Protein AF-A0A6S6SCF3-F1 (afdb_monomer_lite)

pLDDT: mean 80.49, std 11.38, range [45.5, 90.75]

Foldseek 3Di:
DDPDCPPVQQVWDADDDPRNQWIWTFDDDVWTWIWIFHADPNDTGTDDIDTPPPPD

Radius of gyration: 11.8 Å; chains: 1; bounding box: 39×21×30 Å

Structure (mmCIF, N/CA/C/O backbone):
data_AF-A0A6S6SCF3-F1
#
_entry.id   AF-A0A6S6SCF3-F1
#
loop_
_atom_site.group_PDB
_atom_site.id
_atom_site.type_symbol
_atom_site.label_atom_id
_atom_site.label_alt_id
_atom_site.label_comp_id
_atom_site.label_asym_id
_atom_site.label_entity_id
_atom_site.label_seq_id
_atom_site.pdbx_PDB_ins_code
_atom_site.Cartn_x
_atom_site.Cartn_y
_atom_site.Cartn_z
_atom_site.occupancy
_atom_site.B_iso_or_equiv
_atom_site.auth_seq_id
_atom_site.auth_comp_id
_atom_site.auth_asym_id
_atom_site.auth_atom_id
_atom_site.pdbx_PDB_model_num
ATOM 1 N N . MET A 1 1 ? -1.617 -7.002 -17.369 1.00 56.94 1 MET A N 1
ATOM 2 C CA . MET A 1 1 ? -2.380 -6.500 -16.210 1.00 56.94 1 MET A CA 1
ATOM 3 C C . MET A 1 1 ? -3.010 -7.709 -15.561 1.00 56.94 1 MET A C 1
ATOM 5 O O . MET A 1 1 ? -3.648 -8.472 -16.273 1.00 56.94 1 MET A O 1
ATOM 9 N N . GLU A 1 2 ? -2.725 -7.930 -14.283 1.00 71.25 2 GLU A N 1
ATOM 10 C CA . GLU A 1 2 ? -3.301 -9.040 -13.522 1.00 71.25 2 GLU A CA 1
ATOM 11 C C . GLU A 1 2 ? -4.760 -8.710 -13.179 1.00 71.25 2 GLU A C 1
ATOM 13 O O . GLU A 1 2 ? -5.047 -7.576 -12.791 1.00 71.25 2 GLU A O 1
ATOM 18 N N . ALA A 1 3 ? -5.675 -9.656 -13.394 1.00 77.31 3 ALA A N 1
ATOM 19 C CA . ALA A 1 3 ? -7.113 -9.446 -13.195 1.00 77.31 3 ALA A CA 1
ATOM 20 C C . ALA A 1 3 ? -7.570 -9.895 -11.802 1.00 77.31 3 ALA A C 1
ATOM 22 O O . ALA A 1 3 ? -8.585 -9.402 -11.308 1.00 77.31 3 ALA A O 1
ATOM 23 N N . ASP A 1 4 ? -6.822 -10.806 -11.173 1.00 81.94 4 ASP A N 1
ATOM 24 C CA 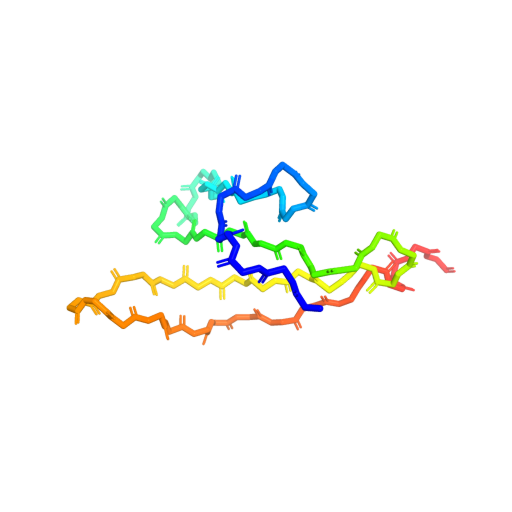. ASP A 1 4 ? -7.063 -11.228 -9.800 1.00 81.94 4 ASP A CA 1
ATOM 25 C C . ASP A 1 4 ? -6.302 -10.322 -8.810 1.00 81.94 4 ASP A C 1
ATOM 27 O O . ASP A 1 4 ? -5.073 -10.402 -8.719 1.00 81.94 4 ASP A O 1
ATOM 31 N N . PRO A 1 5 ? -6.993 -9.478 -8.019 1.00 76.50 5 PRO A N 1
ATOM 32 C CA . PRO A 1 5 ? -6.349 -8.602 -7.039 1.00 76.50 5 PRO A CA 1
ATOM 33 C C . PRO A 1 5 ? -5.666 -9.363 -5.889 1.00 76.50 5 PRO A C 1
ATOM 35 O O . PRO A 1 5 ? -4.870 -8.768 -5.159 1.00 76.50 5 PRO A O 1
ATOM 38 N N . PHE A 1 6 ? -5.948 -10.658 -5.720 1.00 81.56 6 PHE A N 1
ATOM 39 C CA . PHE A 1 6 ? -5.335 -11.516 -4.705 1.00 81.56 6 PHE A CA 1
ATOM 40 C C . PHE A 1 6 ? -4.197 -12.380 -5.255 1.00 81.56 6 PHE A C 1
ATOM 42 O O . PHE A 1 6 ? -3.644 -13.204 -4.519 1.00 81.56 6 PHE A O 1
ATOM 49 N N . HIS A 1 7 ? -3.809 -12.188 -6.519 1.00 85.19 7 HIS A N 1
ATOM 50 C CA . HIS A 1 7 ? -2.730 -12.960 -7.110 1.00 85.19 7 HIS A CA 1
ATOM 51 C C . HIS A 1 7 ? -1.423 -12.776 -6.303 1.00 85.19 7 HIS A C 1
ATOM 53 O O . HIS A 1 7 ? -1.032 -11.641 -6.012 1.00 85.19 7 HIS A O 1
ATOM 59 N N . PRO A 1 8 ? -0.688 -13.852 -5.953 1.00 84.50 8 PRO A N 1
ATOM 60 C CA . PRO A 1 8 ? 0.485 -13.766 -5.076 1.00 84.50 8 PRO A CA 1
ATOM 61 C C . PRO A 1 8 ? 1.592 -12.813 -5.554 1.00 84.50 8 PRO A C 1
ATOM 63 O O . PRO A 1 8 ? 2.327 -12.265 -4.730 1.00 84.50 8 PRO A O 1
ATOM 66 N N . SER A 1 9 ? 1.707 -12.577 -6.868 1.00 83.25 9 SER A N 1
ATOM 67 C CA . SER A 1 9 ? 2.663 -11.602 -7.425 1.00 83.25 9 SER A CA 1
ATOM 68 C C . SER A 1 9 ? 2.396 -10.169 -6.956 1.00 83.25 9 SER A C 1
ATOM 70 O O . SER A 1 9 ? 3.340 -9.386 -6.843 1.00 83.25 9 SER A O 1
ATOM 72 N N . LEU A 1 10 ? 1.139 -9.850 -6.628 1.00 83.50 10 LEU A N 1
ATOM 73 C CA . LEU A 1 10 ? 0.725 -8.537 -6.151 1.00 83.50 10 LEU A CA 1
ATOM 74 C C . LEU A 1 10 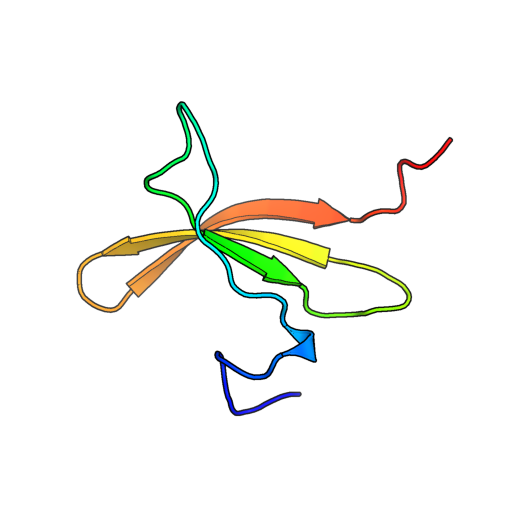? 1.113 -8.290 -4.690 1.00 83.50 10 LEU A C 1
ATOM 76 O O . LEU A 1 10 ? 1.109 -7.145 -4.244 1.00 83.50 10 LEU A O 1
ATOM 80 N N . ARG A 1 11 ? 1.473 -9.338 -3.931 1.00 86.38 11 ARG A N 1
ATOM 81 C CA . ARG A 1 11 ? 1.849 -9.252 -2.506 1.00 86.38 11 ARG A CA 1
ATOM 82 C C . ARG A 1 11 ? 0.893 -8.382 -1.681 1.00 86.38 11 ARG A C 1
ATOM 84 O O . ARG A 1 11 ? 1.342 -7.570 -0.874 1.00 86.38 11 ARG A O 1
ATOM 91 N N . LEU A 1 12 ? -0.412 -8.533 -1.884 1.00 88.81 12 LEU A N 1
ATOM 92 C CA . LEU A 1 12 ? -1.406 -7.784 -1.126 1.00 88.81 12 LEU A CA 1
ATOM 93 C C . LEU A 1 12 ? -1.341 -8.169 0.360 1.00 88.81 12 LEU A C 1
ATOM 95 O O . LEU A 1 12 ? -1.478 -9.344 0.703 1.00 88.81 12 LEU A O 1
ATOM 99 N N . HIS A 1 13 ? -1.133 -7.194 1.245 1.00 89.25 13 HIS A N 1
ATOM 100 C CA . HIS A 1 13 ? -1.137 -7.429 2.691 1.00 89.25 13 HIS A CA 1
ATOM 101 C C . HIS A 1 13 ? -1.480 -6.161 3.490 1.00 89.25 13 HIS A C 1
ATOM 103 O O . HIS A 1 13 ? -1.157 -5.054 3.049 1.00 89.25 13 HIS A O 1
ATOM 109 N N . PRO A 1 14 ? -2.108 -6.291 4.675 1.00 89.94 14 PRO A N 1
ATOM 110 C CA . PRO A 1 14 ? -2.280 -5.169 5.589 1.00 89.94 14 PRO A CA 1
ATOM 111 C C . PRO A 1 14 ? -0.927 -4.726 6.158 1.00 89.94 14 PRO A C 1
ATOM 113 O O . PRO A 1 14 ? -0.051 -5.550 6.453 1.00 89.94 14 PRO A O 1
ATOM 116 N N . LEU A 1 15 ? -0.766 -3.419 6.350 1.00 88.69 15 LEU A N 1
ATOM 117 C CA . LEU A 1 15 ? 0.392 -2.861 7.036 1.00 88.69 15 LEU A CA 1
ATOM 118 C C . LEU A 1 15 ? 0.310 -3.126 8.549 1.00 88.69 15 LEU A C 1
ATOM 120 O O . LEU A 1 15 ? -0.702 -3.567 9.093 1.00 88.69 15 LEU A O 1
ATOM 124 N N . LYS A 1 16 ? 1.420 -2.902 9.256 1.00 89.88 16 LYS A N 1
ATOM 125 C CA . LYS A 1 16 ? 1.541 -3.186 10.695 1.00 89.88 16 LYS A CA 1
ATOM 126 C C . LYS A 1 16 ? 1.633 -1.901 11.518 1.00 89.88 16 LYS A C 1
ATOM 128 O O . LYS A 1 16 ? 1.952 -0.825 11.017 1.00 89.88 16 LYS A O 1
ATOM 133 N N . GLY A 1 17 ? 1.394 -2.023 12.823 1.00 90.75 17 GLY A N 1
ATOM 134 C CA . GLY A 1 17 ? 1.557 -0.923 13.773 1.00 90.75 17 GLY A CA 1
ATOM 135 C C . GLY A 1 17 ? 0.523 0.186 13.576 1.00 90.75 17 GLY A C 1
ATOM 136 O O . GLY A 1 17 ? -0.674 -0.085 13.503 1.00 90.75 17 GLY A O 1
ATOM 137 N N . LYS A 1 18 ? 0.985 1.441 13.506 1.00 87.62 18 LYS A N 1
ATOM 138 C CA . LYS A 1 18 ? 0.114 2.623 13.355 1.00 87.62 18 LYS A CA 1
ATOM 139 C C . LYS A 1 18 ? -0.645 2.656 12.023 1.00 87.62 18 LYS A C 1
ATOM 141 O O . LYS A 1 18 ? -1.634 3.363 11.930 1.00 87.62 18 LYS A O 1
ATOM 146 N N . LEU A 1 19 ? -0.197 1.888 11.029 1.00 86.81 19 LEU A N 1
ATOM 147 C CA . LEU A 1 19 ? -0.768 1.857 9.681 1.00 86.81 19 LEU A CA 1
ATOM 148 C C . LEU A 1 19 ? -1.659 0.633 9.439 1.00 86.81 19 LEU A C 1
ATOM 150 O O . LEU A 1 19 ? -1.954 0.319 8.298 1.00 86.81 19 LEU A O 1
ATOM 154 N N . LYS A 1 20 ? -2.096 -0.075 10.486 1.00 87.56 20 LYS A N 1
ATOM 155 C CA . LYS A 1 20 ? -2.898 -1.312 10.374 1.00 87.56 20 LYS A CA 1
ATOM 156 C C . LYS A 1 20 ? -4.207 -1.190 9.578 1.00 87.56 20 LYS A C 1
ATOM 158 O O . LYS A 1 20 ? -4.797 -2.205 9.235 1.00 87.56 20 LYS A O 1
ATOM 163 N N . GLU A 1 21 ? -4.677 0.031 9.346 1.00 87.25 21 GLU A N 1
ATOM 164 C CA . GLU A 1 21 ? -5.880 0.329 8.559 1.00 87.25 21 GLU A CA 1
ATOM 165 C 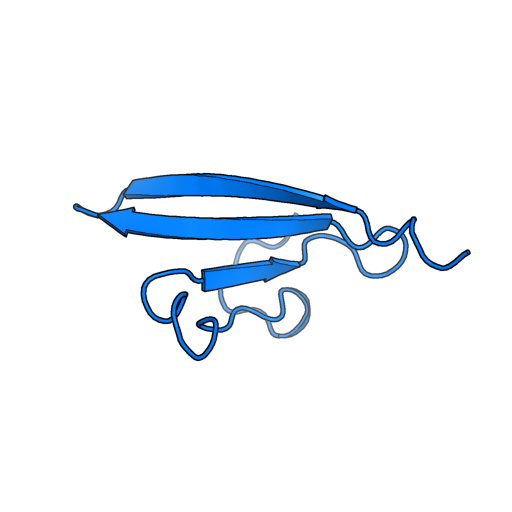C . GLU A 1 21 ? -5.578 0.473 7.057 1.00 87.25 21 GLU A C 1
ATOM 167 O O . GLU A 1 21 ? -6.493 0.555 6.241 1.00 87.25 21 GLU A O 1
ATOM 172 N N . LEU A 1 22 ? -4.297 0.463 6.680 1.00 88.69 22 LEU A N 1
ATOM 173 C CA . LEU A 1 22 ? -3.826 0.545 5.306 1.00 88.69 22 LEU A CA 1
ATOM 174 C C . LEU A 1 22 ? -3.389 -0.823 4.782 1.00 88.69 22 LEU A C 1
ATOM 176 O O . LEU A 1 22 ? -2.872 -1.668 5.518 1.00 88.69 22 LEU A O 1
ATOM 180 N N . HIS A 1 23 ? -3.537 -1.002 3.476 1.00 90.00 23 HIS A N 1
ATOM 181 C CA . HIS A 1 23 ? -3.047 -2.160 2.736 1.00 90.00 23 HIS A CA 1
ATOM 182 C C . HIS A 1 23 ? -1.962 -1.735 1.759 1.00 90.00 23 HIS A C 1
ATOM 184 O O . HIS A 1 23 ? -2.015 -0.626 1.233 1.00 90.00 23 HIS A O 1
ATOM 190 N N . SER A 1 24 ? -1.003 -2.627 1.508 1.00 87.75 24 SER A N 1
ATOM 191 C CA . SER A 1 24 ? 0.020 -2.447 0.482 1.00 87.75 24 SER A CA 1
ATOM 192 C C . SER A 1 24 ? -0.131 -3.471 -0.636 1.00 87.75 24 SER A C 1
ATOM 194 O O . SER A 1 24 ? -0.376 -4.650 -0.369 1.00 87.75 24 SER A O 1
ATOM 196 N N . VAL A 1 25 ? 0.047 -3.024 -1.879 1.00 88.31 25 VAL A N 1
ATOM 197 C CA . VAL A 1 25 ? 0.078 -3.869 -3.081 1.00 88.31 25 VAL A CA 1
ATOM 198 C C . VAL A 1 25 ? 1.265 -3.498 -3.968 1.00 88.31 25 VAL A C 1
ATOM 200 O O . VAL A 1 25 ? 1.634 -2.328 -4.058 1.00 88.31 25 VAL A O 1
ATOM 203 N N . SER A 1 26 ? 1.869 -4.494 -4.615 1.00 85.38 26 SER A N 1
ATOM 204 C CA . SER A 1 26 ? 2.956 -4.355 -5.587 1.00 85.38 26 SER A CA 1
ATOM 205 C C . SER A 1 26 ? 2.471 -4.616 -7.013 1.00 85.38 26 SER A C 1
ATOM 207 O O . SER A 1 26 ? 1.817 -5.622 -7.245 1.00 85.38 26 SER A O 1
ATOM 209 N N . ILE A 1 27 ? 2.828 -3.765 -7.979 1.00 78.75 27 ILE A N 1
ATOM 210 C CA . ILE A 1 27 ? 2.387 -3.932 -9.383 1.00 78.75 27 ILE A CA 1
ATOM 211 C C . ILE A 1 27 ? 3.445 -4.618 -10.261 1.00 78.75 27 ILE A C 1
ATOM 213 O O . ILE A 1 27 ? 3.102 -5.450 -11.096 1.00 78.75 27 ILE A O 1
ATOM 217 N N . ASP A 1 28 ? 4.725 -4.294 -10.063 1.00 73.62 28 ASP A N 1
ATOM 218 C CA . ASP A 1 28 ? 5.841 -4.804 -10.869 1.00 73.62 28 ASP A CA 1
ATOM 219 C C . ASP A 1 28 ? 6.939 -5.414 -9.973 1.00 73.62 28 ASP A C 1
ATOM 221 O O . ASP A 1 28 ? 7.121 -5.007 -8.822 1.00 73.62 28 ASP A O 1
ATOM 225 N N . MET A 1 29 ? 7.645 -6.436 -10.466 1.00 65.00 29 MET A N 1
ATOM 226 C CA . MET A 1 29 ? 8.740 -7.099 -9.742 1.00 65.00 29 MET A CA 1
ATOM 227 C C . MET A 1 29 ? 10.107 -6.455 -9.995 1.00 65.00 29 MET A C 1
ATOM 229 O O . MET A 1 29 ? 10.945 -6.476 -9.095 1.00 65.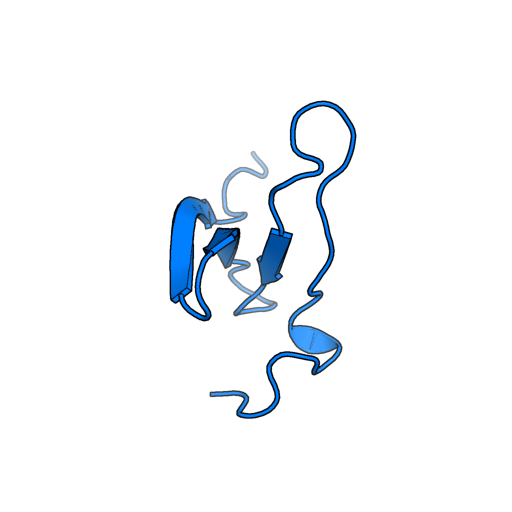00 29 MET A O 1
ATOM 233 N N . GLN A 1 30 ? 10.335 -5.922 -11.197 1.00 67.44 30 GLN A N 1
ATOM 234 C CA . GLN A 1 30 ? 11.574 -5.255 -11.603 1.00 67.44 30 GLN A CA 1
ATOM 235 C C . GLN A 1 30 ? 11.596 -3.784 -11.171 1.00 67.44 30 GLN A C 1
ATOM 237 O O . GLN A 1 30 ? 12.644 -3.306 -10.757 1.00 67.44 30 GLN A O 1
ATOM 242 N N . TYR A 1 31 ? 10.449 -3.100 -11.194 1.00 62.69 31 TYR A N 1
ATOM 243 C CA . TYR A 1 31 ? 10.311 -1.675 -10.855 1.00 62.69 31 TYR A CA 1
ATOM 244 C C . TYR A 1 31 ? 9.264 -1.476 -9.764 1.00 62.69 31 TYR A C 1
ATOM 246 O O . TYR A 1 31 ? 8.265 -0.790 -9.964 1.00 62.69 31 TYR A O 1
ATOM 254 N N . ARG A 1 32 ? 9.433 -2.160 -8.626 1.00 70.88 32 ARG A N 1
ATOM 255 C CA . ARG A 1 32 ? 8.385 -2.314 -7.606 1.00 70.88 32 ARG A CA 1
ATOM 256 C C . ARG A 1 32 ? 7.729 -0.987 -7.225 1.00 70.88 32 ARG A C 1
ATOM 258 O O . ARG A 1 32 ? 8.286 -0.218 -6.448 1.00 70.88 32 ARG A O 1
ATOM 265 N N . ILE A 1 33 ? 6.512 -0.791 -7.728 1.00 76.94 33 ILE A N 1
ATOM 266 C CA . ILE A 1 33 ? 5.584 0.246 -7.287 1.00 76.94 33 ILE A CA 1
ATOM 267 C C . ILE A 1 33 ? 4.774 -0.337 -6.136 1.00 76.94 33 ILE A C 1
ATOM 269 O O . ILE A 1 33 ? 4.087 -1.342 -6.334 1.00 76.94 33 ILE A O 1
ATOM 273 N N . SER A 1 34 ? 4.860 0.287 -4.965 1.00 81.69 34 SER A N 1
ATOM 274 C CA . SER A 1 34 ? 4.008 -0.006 -3.815 1.00 81.69 34 SER A CA 1
ATOM 275 C C . SER A 1 34 ? 2.924 1.059 -3.702 1.00 81.69 34 SER A C 1
ATOM 277 O O . SER A 1 34 ? 3.231 2.251 -3.719 1.00 81.69 34 SER A O 1
ATOM 279 N N . ILE A 1 35 ? 1.670 0.637 -3.558 1.00 85.75 35 ILE A N 1
ATOM 280 C CA . ILE A 1 35 ? 0.543 1.538 -3.285 1.00 85.75 35 ILE A CA 1
ATOM 281 C C . ILE A 1 35 ? 0.023 1.241 -1.890 1.00 85.75 35 ILE A C 1
ATOM 283 O O . ILE A 1 35 ? -0.264 0.085 -1.584 1.00 85.75 35 ILE A O 1
ATOM 287 N N . GLU A 1 36 ? -0.114 2.281 -1.076 1.00 89.31 36 GLU A N 1
ATOM 288 C CA . GLU A 1 36 ? -0.779 2.229 0.221 1.00 89.31 36 GLU A CA 1
ATOM 289 C C . GLU A 1 36 ? -2.179 2.825 0.081 1.00 89.31 36 GLU A C 1
ATOM 291 O O . GLU A 1 36 ? -2.342 3.894 -0.515 1.00 89.31 36 GLU A O 1
ATOM 296 N N . PHE A 1 37 ? -3.196 2.148 0.605 1.00 90.06 37 PHE A N 1
ATOM 297 C CA . PHE A 1 37 ? -4.587 2.586 0.476 1.00 90.06 37 PHE A CA 1
ATOM 298 C C . PHE A 1 37 ? -5.456 2.113 1.639 1.00 90.06 37 PHE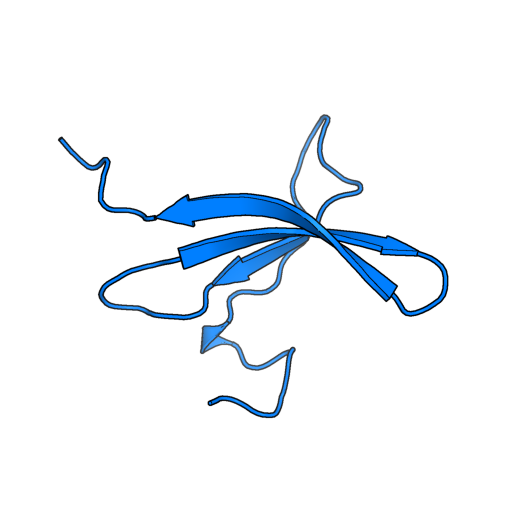 A C 1
ATOM 300 O O . PHE A 1 37 ? -5.142 1.115 2.293 1.00 90.06 37 PHE A O 1
ATOM 307 N N . TYR A 1 38 ? -6.576 2.802 1.858 1.00 89.38 38 TYR A N 1
ATOM 308 C CA . TYR A 1 38 ? -7.674 2.313 2.691 1.00 89.38 38 TYR A CA 1
ATOM 309 C C . TYR A 1 38 ? -8.862 1.891 1.825 1.00 89.38 38 TYR A C 1
ATOM 311 O O . TYR A 1 38 ? -9.024 2.356 0.692 1.00 89.38 38 TYR A O 1
ATOM 319 N N . ILE A 1 39 ? -9.661 0.967 2.357 1.00 83.62 39 ILE A N 1
ATOM 320 C CA . ILE A 1 39 ? -10.890 0.486 1.727 1.00 83.62 39 ILE A CA 1
ATOM 321 C C . ILE A 1 39 ? -12.065 1.028 2.536 1.00 83.62 39 ILE A C 1
ATOM 323 O O . ILE A 1 39 ? -12.198 0.704 3.714 1.00 83.62 39 ILE A O 1
ATOM 327 N N . GLU A 1 40 ? -12.915 1.827 1.903 1.00 87.12 40 GLU A N 1
ATOM 328 C CA . GLU A 1 40 ? -14.120 2.401 2.510 1.00 87.12 40 GLU A CA 1
ATOM 329 C C . GLU A 1 40 ? -15.261 2.340 1.493 1.00 87.12 40 GLU A C 1
ATOM 331 O O . GLU A 1 40 ? -15.071 2.710 0.338 1.00 87.12 40 GLU A O 1
ATOM 336 N N . ASP A 1 41 ? -16.435 1.838 1.884 1.00 88.75 41 ASP A N 1
ATOM 337 C CA . ASP A 1 41 ? -17.627 1.763 1.021 1.00 88.75 41 ASP A CA 1
ATOM 338 C C . ASP A 1 41 ? -17.366 1.177 -0.384 1.00 88.75 41 ASP A C 1
ATOM 340 O O . ASP A 1 41 ? -17.810 1.718 -1.401 1.00 88.75 41 ASP A O 1
ATOM 344 N N . ASN A 1 42 ? -16.618 0.068 -0.458 1.00 83.19 42 ASN A N 1
ATOM 345 C CA . ASN A 1 42 ? -16.168 -0.571 -1.708 1.00 83.19 42 ASN A CA 1
ATOM 346 C C . ASN A 1 42 ? -15.306 0.326 -2.620 1.00 83.19 42 ASN A C 1
ATOM 348 O O . ASN A 1 42 ? -15.173 0.055 -3.816 1.00 83.19 42 ASN A O 1
ATOM 352 N N . LYS A 1 43 ? -14.697 1.381 -2.077 1.00 83.69 43 LYS A N 1
ATOM 353 C CA . LYS A 1 43 ? -13.739 2.243 -2.770 1.00 83.69 43 LYS A CA 1
ATOM 354 C C . LYS A 1 43 ? -12.342 1.996 -2.233 1.00 83.69 43 LYS A C 1
ATOM 356 O O . LYS A 1 43 ? -12.147 1.802 -1.038 1.00 83.69 43 LYS A O 1
ATOM 361 N N . ILE A 1 44 ? -11.374 2.046 -3.137 1.00 86.69 44 ILE A N 1
ATOM 362 C CA . ILE A 1 44 ? -9.954 2.063 -2.806 1.00 86.69 44 ILE A CA 1
ATOM 363 C C . ILE A 1 44 ? -9.511 3.516 -2.845 1.00 86.69 44 ILE A C 1
ATOM 365 O O . ILE A 1 44 ? -9.647 4.170 -3.882 1.00 86.69 44 ILE A O 1
ATOM 369 N N . ILE A 1 45 ? -8.991 4.015 -1.727 1.00 89.25 45 ILE A N 1
ATOM 370 C CA . ILE A 1 45 ? -8.512 5.390 -1.638 1.00 89.25 45 ILE A CA 1
ATOM 371 C C . ILE A 1 45 ? -6.994 5.364 -1.436 1.00 89.25 45 ILE A C 1
ATOM 373 O O . ILE A 1 45 ? -6.527 4.985 -0.358 1.00 89.25 45 ILE A O 1
ATOM 377 N N . PRO A 1 46 ? -6.212 5.707 -2.478 1.00 88.06 46 PRO A N 1
ATOM 378 C CA . PRO A 1 46 ? -4.760 5.705 -2.397 1.00 88.06 46 PRO A CA 1
ATOM 379 C C . PRO A 1 46 ? -4.283 6.839 -1.489 1.00 88.06 46 PRO A C 1
ATOM 381 O O . PRO A 1 46 ? -4.682 7.991 -1.656 1.00 88.06 46 PRO A O 1
ATOM 384 N N . VAL A 1 47 ? -3.411 6.505 -0.540 1.00 88.69 47 VAL A N 1
ATOM 385 C CA . VAL A 1 47 ? -2.768 7.464 0.373 1.00 88.69 47 VAL A CA 1
ATOM 386 C C . VAL A 1 47 ? -1.298 7.684 0.045 1.00 88.69 47 VAL A C 1
ATOM 388 O O . VAL A 1 47 ? -0.779 8.763 0.316 1.00 88.69 47 VAL A O 1
ATOM 391 N N . ASN A 1 48 ? -0.628 6.699 -0.556 1.00 84.94 48 ASN A N 1
ATOM 392 C CA . ASN A 1 48 ? 0.775 6.815 -0.931 1.00 84.94 48 ASN A CA 1
ATOM 393 C C . ASN A 1 48 ? 1.107 5.928 -2.136 1.00 84.94 48 ASN A C 1
ATOM 395 O O . ASN A 1 48 ? 0.539 4.844 -2.296 1.00 84.94 48 ASN A O 1
ATOM 399 N N . ILE A 1 49 ? 2.041 6.388 -2.967 1.00 86.12 49 ILE A N 1
ATOM 400 C CA . ILE A 1 49 ? 2.598 5.646 -4.099 1.00 86.12 49 ILE A CA 1
ATOM 401 C C . ILE A 1 49 ? 4.112 5.838 -4.063 1.00 86.12 49 ILE A C 1
ATOM 403 O O . ILE A 1 49 ? 4.594 6.965 -4.157 1.00 86.12 49 ILE A O 1
ATOM 407 N N . GLY A 1 50 ? 4.854 4.739 -3.947 1.00 82.62 50 GLY A N 1
ATOM 408 C CA . GLY A 1 50 ? 6.315 4.753 -3.912 1.00 82.62 50 GLY A CA 1
ATOM 409 C C . GLY A 1 50 ? 6.925 3.756 -4.888 1.00 82.62 50 GLY A C 1
ATOM 410 O O . GLY A 1 50 ? 6.315 2.733 -5.202 1.00 82.62 50 GLY A O 1
ATOM 411 N N . THR A 1 51 ? 8.139 4.040 -5.352 1.00 80.50 51 THR A N 1
ATOM 412 C CA . THR A 1 51 ? 8.957 3.130 -6.165 1.00 80.50 51 THR A CA 1
ATOM 413 C C . THR A 1 51 ? 10.140 2.629 -5.340 1.00 80.50 51 THR A C 1
ATOM 415 O O . THR A 1 51 ? 10.631 3.320 -4.452 1.00 80.50 51 THR A O 1
ATOM 418 N N . HIS A 1 52 ? 10.607 1.407 -5.600 1.00 65.12 52 HIS A N 1
ATOM 419 C CA . HIS A 1 52 ? 11.776 0.852 -4.909 1.00 65.12 52 HIS A CA 1
ATOM 420 C C . HIS A 1 52 ? 13.133 1.341 -5.454 1.00 65.12 52 HIS A C 1
ATOM 422 O O . HIS A 1 52 ? 14.154 0.749 -5.125 1.00 65.12 52 HIS A O 1
ATOM 428 N N . ASP A 1 53 ? 13.175 2.429 -6.224 1.00 58.47 53 ASP A N 1
ATOM 429 C CA . ASP A 1 53 ? 14.445 2.975 -6.726 1.00 58.47 53 ASP A CA 1
ATOM 430 C C . ASP A 1 53 ? 15.266 3.718 -5.650 1.00 58.47 53 ASP A C 1
ATOM 432 O O . ASP A 1 53 ? 16.374 4.157 -5.924 1.00 58.47 53 ASP A O 1
ATOM 436 N N . GLU A 1 54 ? 14.800 3.793 -4.397 1.00 52.03 54 GLU A N 1
ATOM 437 C CA . GLU A 1 54 ? 15.630 4.208 -3.253 1.00 52.03 54 GLU A CA 1
ATOM 438 C C . GLU A 1 54 ? 16.299 3.013 -2.548 1.00 52.03 54 GLU A C 1
ATOM 440 O O . GLU A 1 54 ? 16.171 2.812 -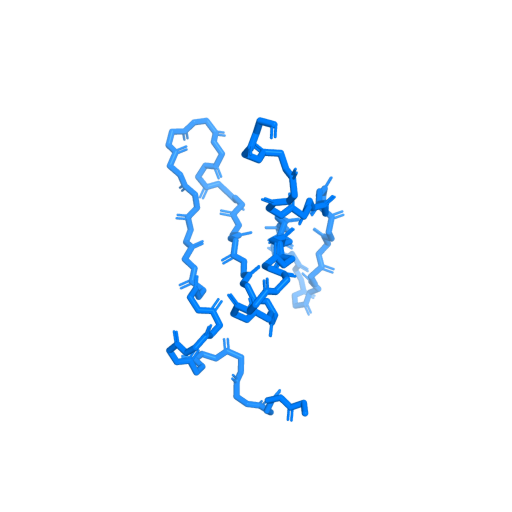1.337 1.00 52.03 54 GLU A O 1
ATOM 445 N N . VAL A 1 55 ? 17.048 2.205 -3.299 1.00 45.50 55 VAL A N 1
ATOM 446 C CA . VAL A 1 55 ? 18.169 1.450 -2.717 1.00 45.50 55 VAL A CA 1
ATOM 447 C C . VAL A 1 55 ? 19.465 2.034 -3.266 1.00 45.50 55 VAL A C 1
ATOM 449 O O . VAL A 1 55 ? 20.060 1.460 -4.168 1.00 45.50 55 VAL A O 1
ATOM 452 N N . TYR A 1 56 ? 19.860 3.148 -2.636 1.00 46.34 56 TYR A N 1
ATOM 453 C CA . TYR A 1 56 ? 21.159 3.842 -2.691 1.00 46.34 56 TYR A CA 1
ATOM 454 C C . TYR A 1 56 ? 21.625 4.459 -4.017 1.00 46.34 56 TYR A C 1
ATOM 456 O O . TYR A 1 56 ? 21.770 3.741 -5.026 1.00 46.34 56 TYR A O 1
#

InterPro domains:
  IPR035093 Toxin-antitoxin system, RelE/ParE toxin domain superfamily [G3DSA:3.30.2310.20] (1-56)
  IPR035093 Toxin-antitoxin system, RelE/ParE toxin domain superfamily [SSF143011] (2-56)

Secondary structure (DSSP, 8-state):
--S-TT-GGG--EE--GGGTT-EEEE--SSS-EEEEEEEETTEEEEEEEEETT---

Sequence (56 aa):
MEADPFHPSLRLHPLKGKLKELHSVSIDMQYRISIEFYIEDNKIIPVNIGTHDEVY

Organism: NCBI:txid269237